Protein AF-A0AAV4JUT0-F1 (afdb_monomer)

pLDDT: mean 84.82, std 11.08, range [56.91, 94.69]

Foldseek 3Di:
DCVVCVPDKDKDWDFQPPPPVVVVVVVDQWDWQDPAAFAVRHNRITIIINDPPQWDWDFDPDDDDDSTTDIDIDGPDDPPPPPDDPDDD

Sequence (89 aa):
MESQHPDALKIVTGVFNHCDAATALSALPLQQEVNRPTRGEKTLDLFLVNVNNVYSCHNPPLSGRSDHNLVLLRPTCRPMTLRVHPKET

Secondary structure (DSSP, 8-state):
-TTT-TTS--EEEEE-TT--HHHHHHHSS-EE---S-SBTTB--EEEEESSSS-EEEE-----SS-SSPP-EEEE-SPP----------

Solvent-accessible surface area (backbone atoms only — not comparable to full-atom values): 5850 Å² total; per-residue (Å²): 106,64,90,77,42,77,86,57,90,49,78,51,71,50,80,48,75,86,60,62,58,66,62,53,46,75,77,38,87,43,43,75,60,60,85,60,56,22,40,78,90,37,67,37,55,46,39,35,24,64,65,82,87,43,58,45,66,41,71,62,81,83,82,78,88,66,76,56,51,56,77,46,74,42,70,66,66,74,82,79,76,79,80,75,73,81,81,88,126

Radius of gyration: 17.32 Å; Cα contacts (8 Å, |Δi|>4): 118; chains: 1; bounding box: 56×29×39 Å

Mean predicted aligned error: 7.81 Å

Organism: NCBI:txid1093978

Structure (mmCIF, N/CA/C/O backbone):
data_AF-A0AAV4JUT0-F1
#
_entry.id   AF-A0AAV4JUT0-F1
#
loop_
_atom_site.group_PDB
_atom_site.id
_atom_site.type_symbol
_atom_site.label_atom_id
_atom_site.label_alt_id
_atom_site.label_comp_id
_atom_site.label_asym_id
_atom_site.label_entity_id
_atom_site.label_seq_id
_atom_site.pdbx_PDB_ins_code
_atom_site.Cartn_x
_atom_site.Cartn_y
_atom_site.Cartn_z
_atom_site.occupancy
_atom_site.B_iso_or_equiv
_atom_site.auth_seq_id
_atom_site.auth_comp_id
_atom_site.auth_asym_id
_atom_site.auth_atom_id
_atom_site.pdbx_PDB_model_num
ATOM 1 N N . MET A 1 1 ? -13.678 17.609 6.486 1.00 56.91 1 MET A N 1
ATOM 2 C CA . MET A 1 1 ? -13.773 16.160 6.215 1.00 56.91 1 MET A CA 1
ATOM 3 C C . MET A 1 1 ? -13.002 15.362 7.258 1.00 56.91 1 MET A C 1
ATOM 5 O O . MET A 1 1 ? -13.645 14.680 8.039 1.00 56.91 1 MET A O 1
ATOM 9 N N . GLU A 1 2 ? -11.677 15.506 7.367 1.00 66.44 2 GLU A N 1
ATOM 10 C CA . GLU A 1 2 ? -10.887 14.754 8.363 1.00 66.44 2 GLU A CA 1
ATOM 11 C C . GLU A 1 2 ? -11.232 15.098 9.825 1.00 66.44 2 GLU A C 1
ATOM 13 O O . GLU A 1 2 ? -11.406 14.201 10.640 1.00 66.44 2 GLU A O 1
ATOM 18 N N . SER A 1 3 ? -11.444 16.378 10.146 1.00 79.00 3 SER A N 1
ATOM 19 C CA . SER A 1 3 ? -11.858 16.822 11.489 1.00 79.00 3 SER A CA 1
ATOM 20 C C . SER A 1 3 ? -13.292 16.439 11.876 1.00 79.00 3 SER A C 1
ATOM 22 O O . SER A 1 3 ? -13.640 16.482 13.050 1.00 79.00 3 SER A O 1
ATOM 24 N N . GLN A 1 4 ? -14.133 16.096 10.898 1.00 91.38 4 GLN A N 1
ATOM 25 C CA . GLN A 1 4 ? -15.544 15.749 11.115 1.00 91.38 4 GLN A CA 1
ATOM 26 C C . GLN A 1 4 ? -15.742 14.242 11.293 1.00 91.38 4 GLN A C 1
ATOM 28 O O . GLN A 1 4 ? -16.688 13.822 11.953 1.00 91.38 4 GLN A O 1
ATOM 33 N N . HIS A 1 5 ? -14.849 13.437 10.716 1.00 88.06 5 HIS A N 1
ATOM 34 C CA . HIS A 1 5 ? -14.896 11.981 10.771 1.00 88.06 5 HIS A CA 1
ATOM 35 C C . HIS A 1 5 ? -13.490 11.433 11.055 1.00 88.06 5 HIS A C 1
ATOM 37 O O . HIS A 1 5 ? -12.847 10.896 10.148 1.00 88.06 5 HIS A O 1
ATOM 43 N N . PRO A 1 6 ? -12.987 11.588 12.295 1.00 86.81 6 PRO A N 1
ATOM 44 C CA . PRO A 1 6 ? -11.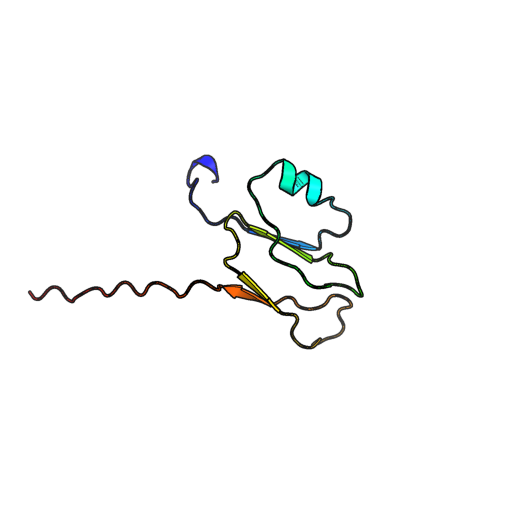635 11.156 12.653 1.00 86.81 6 PRO A CA 1
ATOM 45 C C . PRO A 1 6 ? -11.422 9.647 12.452 1.00 86.81 6 PRO A C 1
ATOM 47 O O . PRO A 1 6 ? -10.329 9.243 12.057 1.00 86.81 6 PRO A O 1
ATOM 50 N N . ASP A 1 7 ? -12.481 8.851 12.625 1.00 87.44 7 ASP A N 1
ATOM 51 C CA . ASP A 1 7 ? -12.464 7.384 12.524 1.00 87.44 7 ASP A CA 1
ATOM 52 C C . ASP A 1 7 ? -12.723 6.856 11.104 1.00 87.44 7 ASP A C 1
ATOM 54 O O . ASP A 1 7 ? -12.836 5.648 10.889 1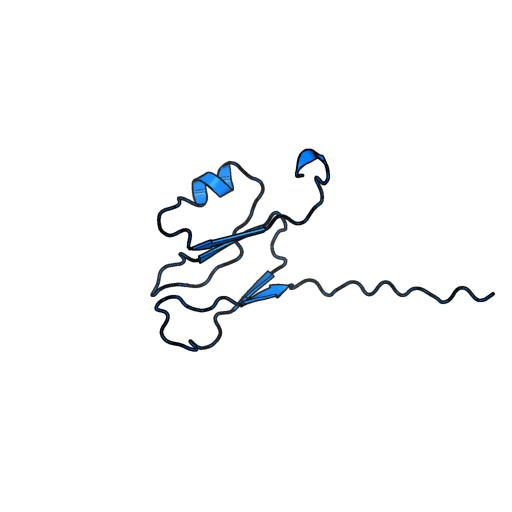.00 87.44 7 ASP A O 1
ATOM 58 N N . ALA A 1 8 ? -12.856 7.741 10.111 1.00 90.69 8 ALA A N 1
ATOM 59 C CA . ALA A 1 8 ? -13.050 7.313 8.734 1.00 90.69 8 ALA A CA 1
ATOM 60 C C . ALA A 1 8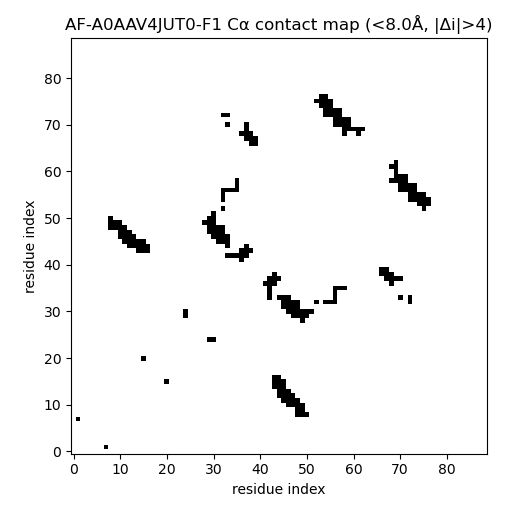 ? -11.816 6.563 8.205 1.00 90.69 8 ALA A C 1
ATOM 62 O O . ALA A 1 8 ? -10.668 6.900 8.515 1.00 90.69 8 ALA A O 1
ATOM 63 N N . LEU A 1 9 ? -12.060 5.578 7.339 1.00 90.44 9 LEU A N 1
ATOM 64 C CA . LEU A 1 9 ? -11.008 4.949 6.549 1.00 90.44 9 LEU A CA 1
ATOM 65 C C . LEU A 1 9 ? -10.412 5.984 5.589 1.00 90.44 9 LEU A C 1
ATOM 67 O O . LEU A 1 9 ? -11.133 6.602 4.803 1.00 90.44 9 LEU A O 1
ATOM 71 N N . LYS A 1 10 ? -9.093 6.152 5.640 1.00 91.44 10 LYS A N 1
ATOM 72 C CA . LYS A 1 10 ? -8.336 7.069 4.786 1.00 91.44 10 LYS A CA 1
ATOM 73 C C . LYS A 1 10 ? -7.445 6.242 3.884 1.00 91.44 10 LYS A C 1
ATOM 75 O O . LYS A 1 10 ? -6.654 5.450 4.382 1.00 91.44 10 LYS A O 1
ATOM 80 N N . ILE A 1 11 ? -7.579 6.433 2.577 1.00 92.81 11 ILE A N 1
ATOM 81 C CA . ILE A 1 11 ? -6.766 5.757 1.567 1.00 92.81 11 ILE A CA 1
ATOM 82 C C . ILE A 1 11 ? -6.170 6.822 0.652 1.00 92.81 11 ILE A C 1
ATOM 84 O O . ILE A 1 11 ? -6.902 7.629 0.080 1.00 92.81 11 ILE A O 1
ATOM 88 N N . VAL A 1 12 ? -4.850 6.791 0.485 1.00 92.19 12 VAL A N 1
ATOM 89 C CA . VAL A 1 12 ? -4.129 7.546 -0.544 1.00 92.19 12 VAL A CA 1
ATOM 90 C C . VAL A 1 12 ? -3.437 6.538 -1.446 1.00 92.19 12 VAL A C 1
ATOM 92 O O . VAL A 1 12 ? -2.604 5.758 -0.993 1.00 92.19 12 VAL A O 1
ATOM 95 N N . THR A 1 13 ? -3.789 6.525 -2.727 1.00 93.69 13 THR A N 1
ATOM 96 C CA . THR A 1 13 ? -3.252 5.545 -3.671 1.00 93.69 13 THR A CA 1
ATOM 97 C C . THR A 1 13 ? -3.026 6.145 -5.049 1.00 93.69 13 THR A C 1
ATOM 99 O O . THR A 1 13 ? -3.671 7.125 -5.420 1.00 93.69 13 THR A O 1
ATOM 102 N N . GLY A 1 14 ? -2.089 5.566 -5.794 1.00 92.00 14 GLY A N 1
ATOM 103 C CA . GLY A 1 14 ? -1.749 5.971 -7.151 1.00 92.00 14 GLY A CA 1
ATOM 104 C C . GLY A 1 14 ? -0.273 5.754 -7.451 1.00 92.00 14 GLY A C 1
ATOM 105 O O . GLY A 1 14 ? 0.432 5.072 -6.705 1.00 92.00 14 GLY A O 1
ATOM 106 N N . VAL A 1 15 ? 0.191 6.379 -8.532 1.00 92.38 15 VAL A N 1
ATOM 107 C CA . VAL A 1 15 ? 1.591 6.346 -8.962 1.00 92.38 15 VAL A CA 1
ATOM 108 C C . VAL A 1 15 ? 2.361 7.463 -8.260 1.00 92.38 15 VAL A C 1
ATOM 110 O O . VAL A 1 15 ? 2.169 8.641 -8.558 1.00 92.38 15 VAL A O 1
ATOM 113 N N . PHE A 1 16 ? 3.250 7.110 -7.335 1.00 91.75 16 PHE A N 1
ATOM 114 C CA . PHE A 1 16 ? 4.016 8.081 -6.549 1.00 91.75 16 PHE A CA 1
ATOM 115 C C . PHE A 1 16 ? 5.312 8.498 -7.251 1.00 91.75 16 PHE A C 1
ATOM 117 O O . PHE A 1 16 ? 5.769 9.620 -7.043 1.00 91.75 16 PHE A O 1
ATOM 124 N N . ASN A 1 17 ? 5.867 7.646 -8.124 1.00 87.25 17 ASN A N 1
ATOM 125 C CA . ASN A 1 17 ? 7.086 7.879 -8.917 1.00 87.25 17 ASN A CA 1
ATOM 126 C C . ASN A 1 17 ? 8.267 8.438 -8.097 1.00 87.25 17 ASN A C 1
ATOM 128 O O . ASN A 1 17 ? 9.083 7.673 -7.597 1.00 87.25 17 ASN A O 1
ATOM 132 N N . HIS A 1 18 ? 8.370 9.767 -7.995 1.00 83.75 18 HIS A N 1
ATOM 133 C CA . HIS A 1 18 ? 9.451 10.498 -7.325 1.00 83.75 18 HIS A CA 1
ATOM 134 C C . HIS A 1 18 ? 9.095 10.965 -5.907 1.00 83.75 18 HIS A C 1
ATOM 136 O O . HIS A 1 18 ? 9.922 11.588 -5.247 1.00 83.75 18 HIS A O 1
ATOM 142 N N . CYS A 1 19 ? 7.865 10.726 -5.452 1.00 81.88 19 CYS A N 1
ATOM 143 C CA . CYS A 1 19 ? 7.432 11.120 -4.122 1.00 81.88 19 CYS A CA 1
ATOM 144 C C . CYS A 1 19 ? 8.142 10.259 -3.072 1.00 81.88 19 CYS A C 1
ATOM 146 O O . CYS A 1 19 ? 8.056 9.029 -3.104 1.00 81.88 19 CYS A O 1
ATOM 148 N N . ASP A 1 20 ? 8.822 10.912 -2.131 1.00 79.56 20 ASP A N 1
ATOM 149 C CA . ASP A 1 20 ? 9.386 10.238 -0.972 1.00 79.56 20 ASP A CA 1
ATOM 150 C C . ASP A 1 20 ? 8.269 9.888 0.018 1.00 79.56 20 ASP A C 1
ATOM 152 O O . ASP A 1 20 ? 7.906 10.655 0.913 1.00 79.56 20 ASP A O 1
ATOM 156 N N . ALA A 1 21 ? 7.698 8.700 -0.164 1.00 79.81 21 ALA A N 1
ATOM 157 C CA . ALA A 1 21 ? 6.664 8.189 0.718 1.00 79.81 21 ALA A CA 1
ATOM 158 C C . ALA A 1 21 ? 7.151 8.031 2.167 1.00 79.81 21 ALA A C 1
ATOM 160 O O . ALA A 1 21 ? 6.316 8.054 3.067 1.00 79.81 21 ALA A O 1
ATOM 161 N N . ALA A 1 22 ? 8.463 7.924 2.423 1.00 81.12 22 ALA A N 1
ATOM 162 C CA . ALA A 1 22 ? 8.986 7.859 3.786 1.00 81.12 22 ALA A CA 1
ATOM 163 C C . ALA A 1 22 ? 8.703 9.159 4.551 1.00 81.12 22 ALA A C 1
ATOM 165 O O . ALA A 1 22 ? 8.252 9.116 5.696 1.00 81.12 22 ALA A O 1
ATOM 166 N N . THR A 1 23 ? 8.865 10.310 3.892 1.00 82.50 23 THR A N 1
ATOM 167 C CA . THR A 1 23 ? 8.489 11.611 4.456 1.00 82.50 23 THR A CA 1
ATOM 168 C C . THR A 1 23 ? 6.994 11.648 4.798 1.00 82.50 23 THR A C 1
ATOM 170 O O . THR A 1 23 ? 6.630 12.005 5.919 1.00 82.50 23 THR A O 1
ATOM 173 N N . ALA A 1 24 ? 6.117 11.198 3.894 1.00 76.06 24 ALA A N 1
ATOM 174 C CA . ALA A 1 24 ? 4.673 11.151 4.153 1.00 76.06 24 ALA A CA 1
ATOM 175 C C . ALA A 1 24 ? 4.303 10.209 5.318 1.00 76.06 24 ALA A C 1
ATOM 177 O O . ALA A 1 24 ? 3.494 10.572 6.170 1.00 76.06 24 ALA A O 1
ATOM 178 N N . LEU A 1 25 ? 4.929 9.031 5.384 1.00 83.06 25 LEU A N 1
ATOM 179 C CA . LEU A 1 25 ? 4.744 8.040 6.451 1.00 83.06 25 LEU A CA 1
ATOM 180 C C . LEU A 1 25 ? 5.284 8.514 7.811 1.00 83.06 25 LEU A C 1
ATOM 182 O O . LEU A 1 25 ? 4.783 8.089 8.845 1.00 83.06 25 LEU A O 1
ATOM 186 N N . SER A 1 26 ? 6.287 9.397 7.831 1.00 84.06 26 SER A N 1
ATOM 187 C CA . SER A 1 26 ? 6.787 10.005 9.074 1.00 84.06 26 SER A CA 1
ATOM 188 C C . SER A 1 26 ? 5.882 11.114 9.619 1.00 84.06 26 SER A C 1
ATOM 190 O O . SER A 1 26 ? 5.871 11.362 10.823 1.00 84.06 26 SER A O 1
ATOM 192 N N . ALA A 1 27 ? 5.125 11.781 8.743 1.00 85.81 27 ALA A N 1
ATOM 193 C CA . ALA A 1 27 ? 4.294 12.931 9.094 1.00 85.81 27 ALA A CA 1
ATOM 194 C C . ALA A 1 27 ? 2.834 12.559 9.393 1.00 85.81 27 ALA A C 1
ATOM 196 O O . ALA A 1 27 ? 2.132 13.313 10.066 1.00 85.81 27 ALA A O 1
ATOM 197 N N . LEU A 1 28 ? 2.361 11.420 8.880 1.00 85.38 28 LEU A N 1
ATOM 198 C CA . LEU A 1 28 ? 0.971 10.982 8.979 1.00 85.38 28 LEU A CA 1
ATOM 199 C C . LEU A 1 28 ? 0.893 9.564 9.561 1.00 85.38 28 LEU A C 1
ATOM 201 O O . LEU A 1 28 ? 1.745 8.737 9.244 1.00 85.38 28 LEU A O 1
ATOM 205 N N . PRO A 1 29 ? -0.150 9.232 10.346 1.00 88.81 29 PRO A N 1
ATOM 206 C CA . PRO A 1 29 ? -0.370 7.884 10.870 1.00 88.81 29 PRO A CA 1
ATOM 207 C C . PRO A 1 29 ? -0.934 6.958 9.775 1.00 88.81 29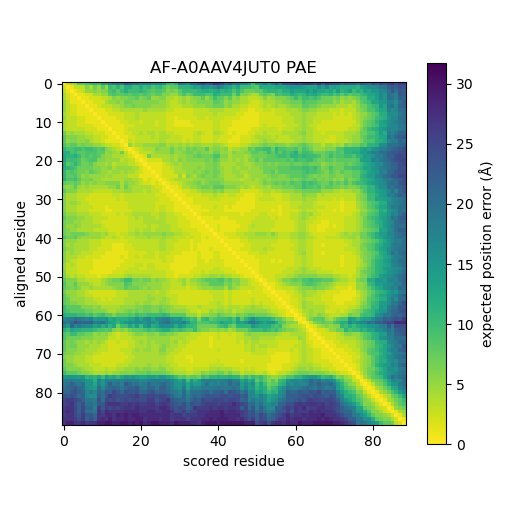 PRO A C 1
ATOM 209 O O . PRO A 1 29 ? -2.049 6.448 9.880 1.00 88.81 29 PRO A O 1
ATOM 212 N N . LEU A 1 30 ? -0.184 6.800 8.686 1.00 91.31 30 LEU A N 1
ATOM 213 C CA . LEU A 1 30 ? -0.511 5.954 7.543 1.00 91.31 30 LEU A CA 1
ATOM 214 C C . LEU A 1 30 ? 0.506 4.817 7.424 1.00 91.31 30 LEU A C 1
ATOM 216 O O . LEU A 1 30 ? 1.638 4.922 7.890 1.00 91.31 30 LEU A O 1
ATOM 220 N N . GLN A 1 31 ? 0.109 3.743 6.755 1.00 91.62 31 GLN A N 1
ATOM 221 C CA . GLN A 1 31 ? 0.950 2.595 6.440 1.00 91.62 31 GLN A CA 1
ATOM 222 C C . GLN A 1 31 ? 0.873 2.253 4.962 1.00 91.62 31 GLN A C 1
ATOM 224 O O . GLN A 1 31 ? -0.168 2.437 4.340 1.00 91.62 31 GLN A O 1
ATOM 229 N N . GLN A 1 32 ? 1.975 1.747 4.410 1.00 92.94 32 GLN A N 1
ATOM 230 C CA . GLN A 1 32 ? 2.051 1.261 3.036 1.00 92.94 32 GLN A CA 1
ATOM 231 C C . GLN A 1 32 ? 1.720 -0.234 2.969 1.00 92.94 32 GLN A C 1
ATOM 233 O O . GLN A 1 32 ? 2.447 -1.042 3.538 1.00 92.94 32 GLN A O 1
ATOM 238 N N . GLU A 1 33 ? 0.685 -0.603 2.215 1.00 93.94 33 GLU A N 1
ATOM 239 C CA . GLU A 1 33 ? 0.232 -2.000 2.085 1.00 93.94 33 GLU A CA 1
ATOM 240 C C . GLU A 1 33 ? 0.731 -2.696 0.799 1.00 93.94 33 GLU A C 1
ATOM 242 O O . GLU A 1 33 ? 0.695 -3.924 0.687 1.00 93.94 33 GLU A O 1
ATOM 247 N N . VAL A 1 34 ? 1.231 -1.948 -0.192 1.00 94.25 34 VAL A N 1
ATOM 248 C CA . VAL A 1 34 ? 1.860 -2.530 -1.388 1.00 94.25 34 VAL A CA 1
ATOM 249 C C . VAL A 1 34 ? 3.289 -2.953 -1.064 1.00 94.25 34 VAL A C 1
ATOM 251 O O . VAL A 1 34 ? 4.178 -2.127 -0.877 1.00 94.25 34 VAL A O 1
ATOM 254 N N . ASN A 1 35 ? 3.523 -4.263 -1.055 1.00 93.12 35 ASN A N 1
ATOM 255 C CA . ASN A 1 35 ? 4.822 -4.875 -0.759 1.00 93.12 35 ASN A CA 1
ATOM 256 C C . ASN A 1 35 ? 5.410 -5.679 -1.935 1.00 93.12 35 ASN A C 1
ATOM 258 O O . ASN A 1 35 ? 6.245 -6.560 -1.735 1.00 93.12 35 ASN A O 1
ATOM 262 N N . ARG A 1 36 ? 4.961 -5.406 -3.163 1.00 93.12 36 ARG A N 1
ATOM 263 C CA . ARG A 1 36 ? 5.407 -6.088 -4.386 1.00 93.12 36 ARG A CA 1
ATOM 264 C C . ARG A 1 36 ? 5.810 -5.070 -5.451 1.00 93.12 36 ARG A C 1
ATOM 266 O O . ARG A 1 36 ? 5.260 -3.970 -5.443 1.00 93.12 36 ARG A O 1
ATOM 273 N N . PRO A 1 37 ? 6.704 -5.430 -6.388 1.00 93.50 37 PRO A N 1
ATOM 274 C CA . PRO A 1 37 ? 7.088 -4.532 -7.467 1.00 93.50 37 PRO A CA 1
ATOM 275 C C . PRO A 1 37 ? 5.906 -4.170 -8.368 1.00 93.50 37 PRO A C 1
ATOM 277 O O . PRO A 1 37 ? 5.107 -5.028 -8.752 1.00 93.50 37 PRO A O 1
ATOM 280 N N . THR A 1 38 ? 5.819 -2.902 -8.749 1.00 94.00 38 THR A N 1
ATOM 281 C CA . THR A 1 38 ? 4.745 -2.363 -9.591 1.00 94.00 38 THR A CA 1
ATOM 282 C C . THR A 1 38 ? 5.254 -1.855 -10.933 1.00 94.00 38 THR A C 1
ATOM 284 O O . THR A 1 38 ? 4.452 -1.656 -11.829 1.00 94.00 38 THR A O 1
ATOM 287 N N . ARG A 1 39 ? 6.572 -1.721 -11.124 1.00 93.75 39 ARG A N 1
ATOM 288 C CA . ARG A 1 39 ? 7.209 -1.452 -12.422 1.00 93.75 39 ARG A CA 1
ATOM 289 C C . ARG A 1 39 ? 8.632 -2.009 -12.438 1.00 93.75 39 ARG A C 1
ATOM 291 O O . ARG A 1 39 ? 9.521 -1.465 -11.780 1.00 93.75 39 ARG A O 1
ATOM 298 N N . GLY A 1 40 ? 8.865 -3.086 -13.190 1.00 90.38 40 GLY A N 1
ATOM 299 C CA . GLY A 1 40 ? 10.113 -3.853 -13.080 1.00 90.38 40 GLY A CA 1
ATOM 300 C C . GLY A 1 40 ? 10.325 -4.311 -11.633 1.00 90.38 40 GLY A C 1
ATOM 301 O O . GLY A 1 40 ? 9.395 -4.828 -11.026 1.00 90.38 40 GLY A O 1
ATOM 302 N N . GLU A 1 41 ? 11.496 -4.028 -11.061 1.00 92.00 41 GLU A N 1
ATOM 303 C CA . GLU A 1 41 ? 11.826 -4.326 -9.654 1.00 92.00 41 GLU A CA 1
ATOM 304 C C . GLU A 1 41 ? 11.446 -3.201 -8.670 1.00 92.00 41 GLU A C 1
ATOM 306 O O . GLU A 1 41 ? 11.743 -3.278 -7.479 1.00 92.00 41 GLU A O 1
ATOM 311 N N . LYS A 1 42 ? 10.812 -2.121 -9.145 1.00 92.19 42 LYS A N 1
ATOM 312 C CA . LYS A 1 42 ? 10.466 -0.958 -8.316 1.00 92.19 42 LYS A CA 1
ATOM 313 C C . LYS A 1 42 ? 9.011 -1.004 -7.865 1.00 92.19 42 LYS A C 1
ATOM 315 O O . LYS A 1 42 ? 8.127 -1.350 -8.646 1.00 92.19 42 LYS A O 1
ATOM 320 N N . THR A 1 43 ? 8.757 -0.554 -6.641 1.00 93.31 43 THR A N 1
ATOM 321 C CA . THR A 1 43 ? 7.411 -0.285 -6.114 1.00 93.31 43 THR A CA 1
ATOM 322 C C . THR A 1 43 ? 7.136 1.212 -6.225 1.00 93.31 43 THR A C 1
ATOM 324 O O . THR A 1 43 ? 7.619 1.994 -5.410 1.00 93.31 43 THR A O 1
ATOM 327 N N . LEU A 1 44 ? 6.426 1.617 -7.279 1.00 93.81 44 LEU A N 1
ATOM 328 C CA . LEU A 1 44 ? 6.090 3.021 -7.565 1.00 93.81 44 LEU A CA 1
ATOM 329 C C . LEU A 1 44 ? 4.613 3.330 -7.320 1.00 93.81 44 LEU A C 1
ATOM 331 O O . LEU A 1 44 ? 4.257 4.489 -7.107 1.00 93.81 44 LEU A O 1
ATOM 335 N N . ASP A 1 45 ? 3.767 2.305 -7.365 1.00 94.38 45 ASP A N 1
ATOM 336 C CA . ASP A 1 45 ? 2.348 2.389 -7.065 1.00 94.38 45 ASP A CA 1
ATOM 337 C C . ASP A 1 45 ? 2.158 2.026 -5.603 1.00 94.38 45 ASP A C 1
ATOM 339 O O . ASP A 1 45 ? 2.538 0.945 -5.151 1.00 94.38 45 ASP A O 1
ATOM 343 N N . LEU A 1 46 ? 1.603 2.969 -4.858 1.00 94.44 46 LEU A N 1
ATOM 344 C CA . LEU A 1 46 ? 1.539 2.925 -3.410 1.00 94.44 46 LEU A CA 1
ATOM 345 C C . LEU A 1 46 ? 0.080 2.922 -2.957 1.00 94.44 46 LEU A C 1
ATOM 347 O O . LEU A 1 46 ? -0.805 3.482 -3.608 1.00 94.44 46 LEU A O 1
ATOM 351 N N . PHE A 1 47 ? -0.165 2.304 -1.810 1.00 94.56 47 PHE A N 1
ATOM 352 C CA . PHE A 1 47 ? -1.435 2.317 -1.102 1.00 94.56 47 PHE A CA 1
ATOM 353 C C . PHE A 1 47 ? -1.172 2.646 0.365 1.00 94.56 47 PHE A C 1
ATOM 355 O O . PHE A 1 47 ? -0.745 1.791 1.139 1.00 94.56 47 PHE A O 1
ATOM 362 N N . LEU A 1 48 ? -1.378 3.912 0.718 1.00 93.56 48 LEU A N 1
ATOM 363 C CA . LEU A 1 48 ? -1.221 4.426 2.071 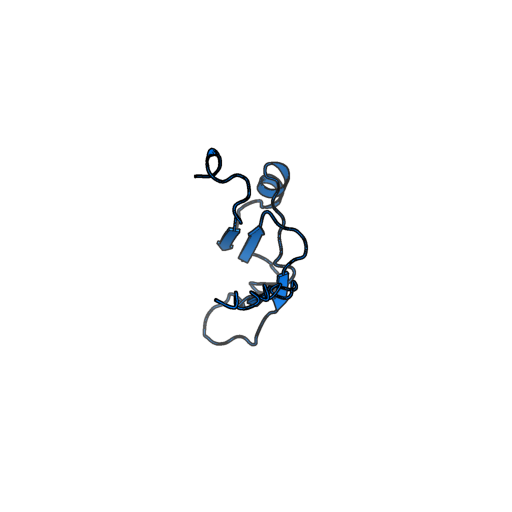1.00 93.56 48 LEU A CA 1
ATOM 364 C C . LEU A 1 48 ? -2.573 4.424 2.781 1.00 93.56 48 LEU A C 1
ATOM 366 O O . LEU A 1 48 ? -3.538 4.980 2.256 1.00 93.56 48 LEU A O 1
ATOM 370 N N . VAL A 1 49 ? -2.647 3.831 3.969 1.00 93.75 49 VAL A N 1
ATOM 371 C CA . VAL A 1 49 ? -3.905 3.668 4.705 1.00 93.75 49 VAL A CA 1
ATOM 372 C C . VAL A 1 49 ? -3.723 3.847 6.213 1.00 93.75 49 VAL A C 1
ATOM 374 O O . VAL A 1 49 ? -2.663 3.547 6.747 1.00 93.75 49 VAL A O 1
ATOM 377 N N . ASN A 1 50 ? -4.742 4.342 6.919 1.00 92.94 50 ASN A N 1
ATOM 378 C CA . ASN A 1 50 ? -4.719 4.544 8.378 1.00 92.94 50 ASN A CA 1
ATOM 379 C C . ASN A 1 50 ? -5.118 3.303 9.206 1.00 92.94 50 ASN A C 1
ATOM 381 O O . ASN A 1 50 ? -5.473 3.436 10.377 1.00 92.94 50 ASN A O 1
ATOM 385 N N . VAL A 1 51 ? -5.106 2.110 8.607 1.00 89.75 51 VAL A N 1
ATOM 386 C CA . VAL A 1 51 ? -5.397 0.835 9.278 1.00 89.75 51 VAL A CA 1
ATOM 387 C C . VAL A 1 51 ? -4.321 -0.181 8.932 1.00 89.75 51 VAL A C 1
ATOM 389 O O . VAL A 1 51 ? -3.897 -0.264 7.787 1.00 89.75 51 VAL A O 1
ATOM 392 N N . ASN A 1 52 ? -3.892 -0.959 9.919 1.00 85.81 52 ASN A N 1
ATOM 393 C CA . ASN A 1 52 ? -2.645 -1.712 9.819 1.00 85.81 52 ASN A CA 1
ATOM 394 C C . ASN A 1 52 ? -2.894 -3.188 9.509 1.00 85.81 52 ASN A C 1
ATOM 396 O O . ASN A 1 52 ? -3.659 -3.836 10.227 1.00 85.81 52 ASN A O 1
ATOM 400 N N . ASN A 1 53 ? -2.176 -3.747 8.527 1.00 83.50 53 ASN A N 1
ATOM 401 C CA . ASN A 1 53 ? -2.147 -5.188 8.225 1.00 83.50 53 ASN A CA 1
ATOM 402 C C . ASN A 1 53 ? -3.525 -5.791 7.898 1.00 83.50 53 ASN A C 1
ATOM 404 O O . ASN A 1 53 ? -3.780 -6.980 8.125 1.00 83.50 53 ASN A O 1
ATOM 408 N N . VAL A 1 54 ? -4.436 -4.971 7.374 1.00 89.69 54 VAL A N 1
ATOM 409 C CA . VAL A 1 54 ? -5.791 -5.413 7.016 1.00 89.69 54 VAL A CA 1
ATOM 410 C C . VAL A 1 54 ? -5.933 -5.731 5.533 1.00 89.69 54 VAL A C 1
ATOM 412 O O . VAL A 1 54 ? -7.018 -6.128 5.112 1.00 89.69 54 VAL A O 1
ATOM 415 N N . TYR A 1 55 ? -4.869 -5.590 4.736 1.00 92.75 55 TYR A N 1
ATOM 416 C CA . TYR A 1 55 ? -4.860 -5.947 3.323 1.00 92.75 55 TYR A CA 1
ATOM 417 C C . TYR A 1 55 ? -3.775 -6.974 3.001 1.00 92.75 55 TYR A C 1
ATOM 419 O O . TYR A 1 55 ? -2.750 -7.103 3.658 1.00 92.75 55 TYR A O 1
ATOM 427 N N . SER A 1 56 ? -4.034 -7.751 1.955 1.00 93.25 56 SER A N 1
ATOM 428 C CA . SER A 1 56 ? -3.085 -8.689 1.370 1.00 93.25 56 SER A CA 1
ATOM 429 C C . SER A 1 56 ? -2.842 -8.313 -0.087 1.00 93.25 56 SER A C 1
ATOM 431 O O . SER A 1 56 ? -3.773 -8.257 -0.898 1.00 93.25 56 SER A O 1
ATOM 433 N N . CYS A 1 57 ? -1.582 -8.034 -0.414 1.00 94.69 57 CYS A N 1
ATOM 434 C CA . CYS A 1 57 ? -1.160 -7.579 -1.733 1.00 94.69 57 CYS A CA 1
ATOM 435 C C . CYS A 1 57 ? -0.857 -8.756 -2.669 1.00 94.69 57 CYS A C 1
ATOM 437 O O . CYS A 1 57 ? -0.104 -9.679 -2.329 1.00 94.69 57 CYS A O 1
ATOM 439 N N . HIS A 1 58 ? -1.424 -8.702 -3.872 1.00 93.56 58 HIS A N 1
ATOM 440 C CA . HIS A 1 58 ? -1.242 -9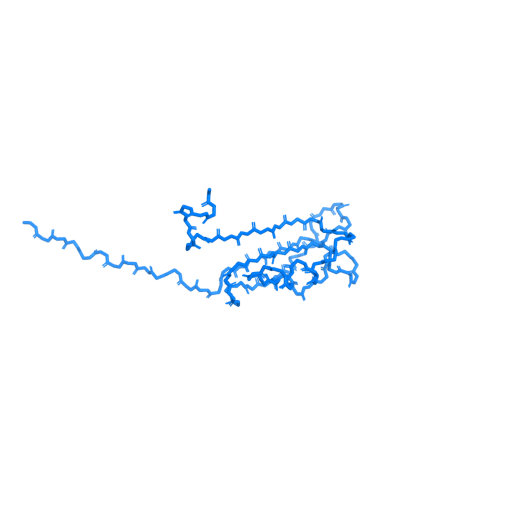.683 -4.934 1.00 93.56 58 HIS A CA 1
ATOM 441 C C . HIS A 1 58 ? -0.969 -8.973 -6.260 1.00 93.56 58 HIS A C 1
ATOM 443 O O . HIS A 1 58 ? -1.671 -8.025 -6.600 1.00 93.56 58 HIS A O 1
ATOM 449 N N . ASN A 1 59 ? -0.022 -9.490 -7.041 1.00 90.50 59 ASN A N 1
ATOM 450 C CA . ASN A 1 59 ? 0.166 -9.076 -8.429 1.00 90.50 59 ASN A CA 1
ATOM 451 C C . ASN A 1 59 ? -0.484 -10.135 -9.323 1.00 90.50 59 ASN A C 1
ATOM 453 O O . ASN A 1 59 ? 0.105 -11.205 -9.508 1.00 90.50 59 ASN A O 1
ATOM 457 N N . PRO A 1 60 ? -1.712 -9.916 -9.823 1.00 87.94 60 PRO A N 1
ATOM 458 C CA . PRO A 1 60 ? -2.270 -10.782 -10.852 1.00 87.94 60 PRO A CA 1
ATOM 459 C C . PRO A 1 60 ? -1.391 -10.763 -12.117 1.00 87.94 60 PRO A C 1
ATOM 461 O O . PRO A 1 60 ? -0.596 -9.836 -12.303 1.00 87.94 60 PRO A O 1
ATOM 464 N N . PRO A 1 61 ? -1.528 -11.771 -13.000 1.00 84.69 61 PRO A N 1
ATOM 465 C CA . PRO A 1 61 ? -0.828 -11.785 -14.276 1.00 84.69 61 PRO A CA 1
ATOM 466 C C . PRO A 1 61 ? -1.039 -10.473 -15.030 1.00 84.69 61 PRO A C 1
ATOM 468 O O . PRO A 1 61 ? -2.150 -9.940 -15.058 1.00 84.69 61 PRO A O 1
ATOM 471 N N . LEU A 1 62 ? 0.029 -9.973 -15.648 1.00 78.19 62 LEU A N 1
ATOM 472 C CA . LEU A 1 62 ? -0.025 -8.774 -16.471 1.00 78.19 62 LEU A CA 1
ATOM 473 C C . LEU A 1 62 ? -1.059 -8.950 -17.585 1.00 78.19 62 LEU A C 1
ATOM 475 O O . LEU A 1 62 ? -0.879 -9.741 -18.509 1.00 78.19 62 LEU A O 1
ATOM 479 N N . SER A 1 63 ? -2.145 -8.192 -17.496 1.00 66.75 63 SER A N 1
ATOM 480 C CA . SER A 1 63 ? -3.156 -8.104 -18.539 1.00 66.75 63 SER A CA 1
ATOM 481 C C . SER A 1 63 ? -3.073 -6.723 -19.184 1.00 66.75 63 SER A C 1
ATOM 483 O O . SER A 1 63 ? -3.597 -5.752 -18.640 1.00 66.75 63 SER A O 1
ATOM 485 N N . GLY A 1 64 ? -2.403 -6.618 -20.333 1.00 79.06 64 GLY A N 1
ATOM 486 C CA . GLY A 1 64 ? -2.397 -5.394 -21.140 1.00 79.06 64 GLY A CA 1
ATOM 487 C C . GLY A 1 64 ? -1.017 -4.952 -21.621 1.00 79.06 64 GLY A C 1
ATOM 488 O O . GLY A 1 64 ? -0.078 -5.737 -21.669 1.00 79.06 64 GLY A O 1
ATOM 489 N N . ARG A 1 65 ? -0.929 -3.679 -22.028 1.00 87.69 65 ARG A N 1
ATOM 490 C CA . ARG A 1 65 ? 0.281 -3.041 -22.586 1.00 87.69 65 ARG A CA 1
ATOM 491 C C . ARG A 1 65 ? 0.943 -2.037 -21.630 1.00 87.69 65 ARG A C 1
ATOM 493 O O . ARG A 1 65 ? 1.833 -1.307 -22.049 1.00 87.69 65 ARG A O 1
ATOM 500 N N . SER A 1 66 ? 0.467 -1.961 -20.387 1.00 90.19 66 SER A N 1
ATOM 501 C CA . SER A 1 66 ? 1.057 -1.115 -19.347 1.00 90.19 66 SER A CA 1
ATOM 502 C C . SER A 1 66 ? 2.423 -1.666 -18.948 1.00 90.19 66 SER A C 1
ATOM 504 O O . SER A 1 66 ? 2.579 -2.880 -18.825 1.00 90.19 66 SER A O 1
ATOM 506 N N . ASP A 1 67 ? 3.394 -0.790 -18.710 1.00 89.44 67 ASP A N 1
ATOM 507 C CA . ASP A 1 67 ? 4.664 -1.154 -18.080 1.00 89.44 67 ASP A CA 1
ATOM 508 C C . ASP A 1 67 ? 4.577 -1.166 -16.541 1.00 89.44 67 ASP A C 1
ATOM 510 O O . ASP A 1 67 ? 5.525 -1.581 -15.874 1.00 89.44 67 ASP A O 1
ATOM 514 N N . HIS A 1 68 ? 3.427 -0.769 -15.984 1.00 92.25 68 HIS A N 1
ATOM 515 C CA . HIS A 1 68 ? 3.072 -0.967 -14.581 1.00 92.25 68 HIS A CA 1
ATOM 516 C C . HIS A 1 68 ? 2.276 -2.268 -14.372 1.00 92.25 68 HIS A C 1
ATOM 518 O O . HIS A 1 68 ? 1.305 -2.535 -15.089 1.00 92.25 68 HIS A O 1
ATOM 524 N N . ASN A 1 69 ? 2.652 -3.041 -13.349 1.00 91.38 69 ASN A N 1
ATOM 525 C CA . ASN A 1 69 ? 1.926 -4.212 -12.870 1.00 91.38 69 ASN A CA 1
ATOM 526 C C . ASN A 1 69 ? 0.625 -3.796 -12.182 1.00 91.38 69 ASN A C 1
ATOM 528 O O . ASN A 1 69 ? 0.593 -2.858 -11.387 1.00 91.38 69 ASN A O 1
ATOM 532 N N . LEU A 1 70 ? -0.436 -4.566 -12.417 1.00 91.44 70 LEU A N 1
ATOM 533 C CA . LEU A 1 70 ? -1.655 -4.455 -11.627 1.00 91.44 70 LEU A CA 1
ATOM 534 C C . LEU A 1 70 ? -1.377 -4.921 -10.191 1.00 91.44 70 LEU A C 1
ATOM 536 O O . LEU A 1 70 ? -0.758 -5.965 -9.980 1.00 91.44 70 LEU A O 1
ATOM 540 N N . VAL A 1 71 ? -1.883 -4.167 -9.216 1.00 93.12 71 VAL A N 1
ATOM 541 C CA . VAL A 1 71 ? -1.851 -4.527 -7.797 1.00 93.12 71 VAL A CA 1
ATOM 542 C 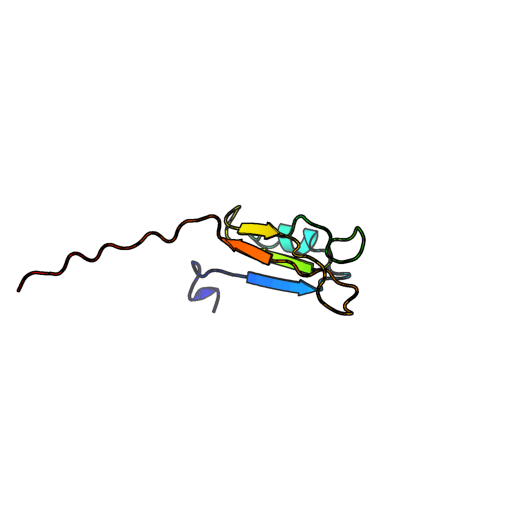C . VAL A 1 71 ? -3.277 -4.755 -7.313 1.00 93.12 71 VAL A C 1
ATOM 544 O O . VAL A 1 71 ? -4.141 -3.892 -7.448 1.00 93.12 71 VAL A O 1
ATOM 547 N N . LEU A 1 72 ? -3.524 -5.928 -6.736 1.00 93.50 72 LEU A N 1
ATOM 548 C CA . LEU A 1 72 ? -4.787 -6.293 -6.112 1.00 93.50 72 LEU A CA 1
ATOM 549 C C . LEU A 1 72 ? -4.602 -6.396 -4.596 1.00 93.50 72 LEU A C 1
ATOM 551 O O . LEU A 1 72 ? -3.945 -7.316 -4.102 1.00 93.50 72 LEU A O 1
ATOM 555 N N . LEU A 1 73 ? -5.235 -5.484 -3.859 1.00 93.81 73 LEU A N 1
ATOM 556 C CA . LEU A 1 73 ? -5.303 -5.514 -2.399 1.00 93.81 73 LEU A CA 1
ATOM 557 C C . LEU A 1 73 ? -6.621 -6.145 -1.956 1.00 93.81 73 LEU A C 1
ATOM 559 O O . LEU A 1 73 ? -7.702 -5.658 -2.285 1.00 93.81 73 LEU A O 1
ATOM 563 N N . ARG A 1 74 ? -6.535 -7.251 -1.212 1.00 93.19 74 ARG A N 1
ATOM 564 C CA . ARG A 1 74 ? -7.702 -7.942 -0.649 1.00 93.19 74 ARG A CA 1
ATOM 565 C C . ARG A 1 74 ? -7.763 -7.732 0.859 1.00 93.19 74 ARG A C 1
ATOM 567 O O . ARG A 1 74 ? -6.774 -8.067 1.514 1.00 93.19 74 ARG A O 1
ATOM 574 N N . PRO A 1 75 ? -8.890 -7.251 1.413 1.00 91.06 75 PRO A N 1
ATOM 575 C CA . PRO A 1 75 ? -9.079 -7.205 2.856 1.00 91.06 75 PRO A CA 1
ATOM 576 C C . PRO A 1 75 ? -8.849 -8.585 3.487 1.00 91.06 75 PRO A C 1
ATOM 578 O O . PRO A 1 75 ? -9.366 -9.588 2.992 1.00 91.06 75 PRO A O 1
ATOM 581 N N . THR A 1 76 ? -8.072 -8.647 4.564 1.00 88.50 76 THR A N 1
ATOM 582 C CA . THR A 1 76 ? -7.816 -9.870 5.343 1.00 88.50 76 THR A CA 1
ATOM 583 C C . THR A 1 76 ? -8.855 -10.063 6.445 1.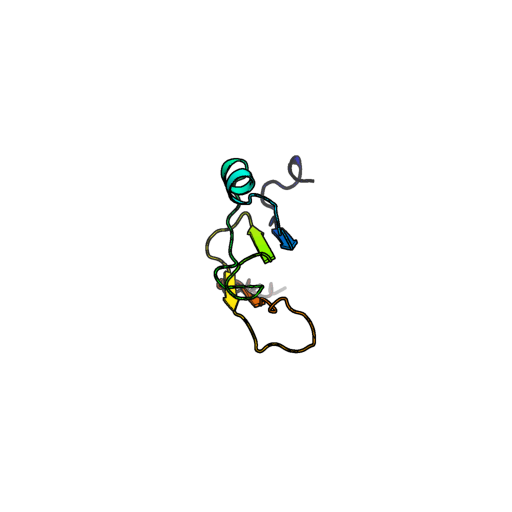00 88.50 76 THR A C 1
ATOM 585 O O . THR A 1 76 ? -9.144 -11.194 6.842 1.00 88.50 76 THR A O 1
ATOM 588 N N . CYS A 1 77 ? -9.471 -8.975 6.912 1.00 73.75 7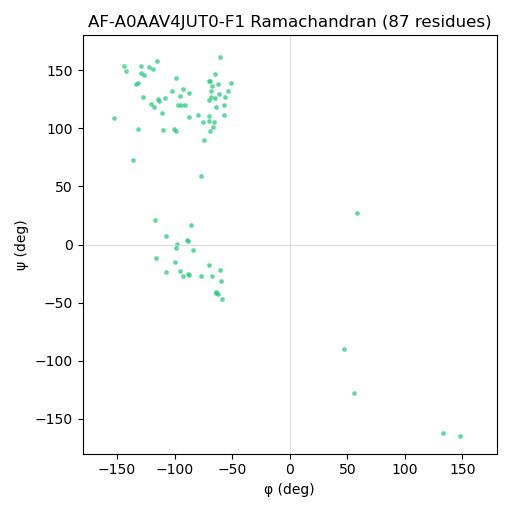7 CYS A N 1
ATOM 589 C CA . CYS A 1 77 ? -10.568 -9.026 7.867 1.00 73.75 77 CYS A CA 1
ATOM 590 C C . CYS A 1 77 ? -11.816 -9.632 7.212 1.00 73.75 77 CYS A C 1
ATOM 592 O O . CYS A 1 77 ? -12.296 -9.155 6.182 1.00 73.75 77 CYS A O 1
ATOM 594 N N . ARG A 1 78 ? -12.387 -10.667 7.839 1.00 66.81 78 ARG A N 1
ATOM 595 C CA . ARG A 1 78 ? -13.718 -11.152 7.459 1.00 66.81 78 ARG A CA 1
ATOM 596 C C . ARG A 1 78 ? -14.746 -10.089 7.855 1.00 66.81 78 ARG A C 1
ATOM 598 O O . ARG A 1 78 ? -14.693 -9.639 9.001 1.00 66.81 78 ARG A O 1
ATOM 605 N N . PRO A 1 79 ? -15.686 -9.703 6.975 1.00 60.66 79 PRO A N 1
ATOM 606 C CA . PRO A 1 79 ? -16.777 -8.831 7.379 1.00 60.66 79 PRO A CA 1
ATOM 607 C C . PRO A 1 79 ? -17.521 -9.496 8.539 1.00 60.66 79 PRO A C 1
ATOM 609 O O . PRO A 1 79 ? -18.010 -10.623 8.415 1.00 60.66 79 PRO A O 1
ATOM 612 N N . MET A 1 80 ? -17.561 -8.815 9.685 1.00 57.94 80 MET A N 1
ATOM 613 C CA . MET A 1 80 ? -18.351 -9.260 10.823 1.00 57.94 80 MET A CA 1
ATOM 614 C C . MET A 1 80 ? -19.811 -9.158 10.388 1.00 57.94 80 MET A C 1
ATOM 616 O O . MET A 1 80 ? -20.348 -8.068 10.207 1.00 57.94 80 MET A O 1
ATOM 620 N N . THR A 1 81 ? -20.439 -10.297 10.112 1.00 61.44 81 THR A N 1
ATOM 621 C CA . THR A 1 81 ? -21.856 -10.329 9.760 1.00 61.44 81 THR A CA 1
ATOM 622 C C . THR A 1 81 ? -22.622 -9.981 11.025 1.00 61.44 81 THR A C 1
ATOM 624 O O . THR A 1 81 ? -22.687 -10.785 11.955 1.00 61.44 81 THR A O 1
ATOM 627 N N . LEU A 1 82 ? -23.179 -8.771 11.089 1.00 57.69 82 LEU A N 1
ATOM 628 C CA . LEU A 1 82 ? -24.109 -8.421 12.151 1.00 57.69 82 LEU A CA 1
ATOM 629 C C . LEU A 1 82 ? -25.362 -9.280 11.941 1.00 57.69 82 LEU A C 1
ATOM 631 O O . LEU A 1 82 ? -26.166 -9.020 11.046 1.00 57.69 82 LEU A O 1
ATOM 635 N N . ARG A 1 83 ? -25.504 -10.358 12.717 1.00 60.28 83 ARG A N 1
ATOM 636 C CA . ARG A 1 83 ? -26.754 -11.118 12.764 1.00 60.28 83 ARG A CA 1
ATOM 637 C C . ARG A 1 83 ? -27.788 -10.238 13.449 1.00 60.28 83 ARG A C 1
ATOM 639 O O . ARG A 1 83 ? -27.823 -10.152 14.672 1.00 60.28 83 ARG A O 1
ATOM 646 N N . VAL A 1 84 ? -28.612 -9.562 12.658 1.00 66.38 84 VAL A N 1
ATOM 647 C CA . VAL A 1 84 ? -29.813 -8.917 13.181 1.00 66.38 84 VAL A CA 1
ATOM 648 C C . VAL A 1 84 ? -30.812 -10.041 13.431 1.00 66.38 84 VAL A C 1
ATOM 650 O O . VAL A 1 84 ? -31.336 -10.626 12.485 1.00 66.38 84 VAL A O 1
ATOM 653 N N . HIS A 1 85 ? -31.020 -10.408 14.695 1.00 62.50 85 HIS A N 1
ATOM 654 C CA . HIS A 1 85 ? -32.150 -11.265 15.039 1.00 62.50 85 HIS A CA 1
ATOM 655 C C . HIS A 1 85 ? -33.438 -10.520 14.656 1.00 62.50 85 HIS A C 1
ATOM 657 O O . HIS A 1 85 ? -33.564 -9.342 15.014 1.00 62.50 85 HIS A O 1
ATOM 663 N N . PRO A 1 86 ? -34.372 -11.149 13.917 1.00 63.38 86 PRO A N 1
ATOM 664 C CA . PRO A 1 86 ? -35.674 -10.552 13.673 1.00 63.38 86 PRO A CA 1
ATOM 665 C C . PRO A 1 86 ? -36.301 -10.246 15.030 1.00 63.38 86 PRO A C 1
ATOM 667 O O . PRO A 1 86 ? -36.346 -11.115 15.900 1.00 63.38 86 PRO A O 1
ATOM 670 N N . LYS A 1 87 ? -36.738 -9.004 15.238 1.00 60.03 87 LYS A N 1
ATOM 671 C CA . LYS A 1 87 ? -37.610 -8.708 16.370 1.00 60.03 87 LYS A CA 1
ATOM 672 C C . LYS A 1 87 ? -38.950 -9.357 16.048 1.00 60.03 87 LYS A C 1
ATOM 674 O O . LYS A 1 87 ? -39.605 -8.933 15.101 1.00 60.03 87 LYS A O 1
ATOM 679 N N . GLU A 1 88 ? -39.301 -10.405 16.783 1.00 66.00 88 GLU A N 1
ATOM 680 C CA . GLU A 1 88 ? -40.655 -10.950 16.765 1.00 66.00 88 GLU A CA 1
ATOM 681 C C . GLU A 1 88 ? -41.595 -9.866 17.318 1.00 66.00 88 GLU A C 1
ATOM 683 O O . GLU A 1 88 ? -41.391 -9.370 18.429 1.00 66.00 88 GLU A O 1
ATOM 688 N N . THR A 1 89 ? -42.537 -9.422 16.483 1.00 67.31 89 THR A N 1
ATOM 689 C CA . THR A 1 89 ? -43.674 -8.551 16.836 1.00 67.31 89 THR A CA 1
ATOM 690 C C . THR A 1 89 ? -44.910 -9.382 17.084 1.00 67.31 89 THR A C 1
ATOM 692 O O . THR A 1 89 ? -45.132 -10.298 16.258 1.00 67.31 89 THR A O 1
#

Nearest PDB structures (foldseek):
  8gxf-assembly2_C  TM=4.489E-01  e=2.698E+00  Pseudomonas flexibilis
  5wif-assembly1_B  TM=4.798E-01  e=9.469E+00  Yersinia pestis